Protein AF-A0A1I7XHB4-F1 (afdb_monomer_lite)

Radius of gyration: 15.84 Å; chains: 1; bounding box: 44×30×52 Å

pLDDT: mean 87.21, std 13.56, range [41.25, 97.19]

Sequence (102 aa):
MVSEATNKIGERLSLDLGPNIKTWTRTRGGANEFIMYCGPTEKNIRCTQFVMENGSVATPNSYAQVAENGTLIIDPFLASDVGEYFSPDEMERVSRLANEFF

Foldseek 3Di:
DQDDDDDDAQQKDKDDPFAPAFKKWWAAPNFIWIAGDDPPPDDQPSQQFTAGPVRHGDPPTWRWHQDPRRMIMTHRDHPRNDTGMDGPRPPPPPDDDDPPDD

Structure (mmCIF, N/CA/C/O backbone):
data_AF-A0A1I7XHB4-F1
#
_entry.id   AF-A0A1I7XHB4-F1
#
loop_
_atom_site.group_PDB
_atom_site.id
_atom_site.type_symbol
_atom_site.label_atom_id
_atom_site.label_alt_id
_atom_site.label_comp_id
_atom_site.label_asym_id
_atom_site.label_entity_id
_atom_site.label_seq_id
_atom_site.pdbx_PDB_ins_code
_atom_site.Cartn_x
_atom_site.Cartn_y
_atom_site.Cartn_z
_atom_site.occupancy
_atom_site.B_iso_or_equiv
_atom_site.auth_seq_id
_atom_site.auth_comp_id
_atom_site.auth_asym_id
_atom_site.auth_atom_id
_atom_site.pdbx_PDB_model_num
ATOM 1 N N . MET A 1 1 ? 12.722 -7.134 12.536 1.00 41.25 1 MET A N 1
ATOM 2 C CA . MET A 1 1 ? 12.436 -8.328 11.715 1.00 41.25 1 MET A CA 1
ATOM 3 C C . MET A 1 1 ? 11.559 -7.859 10.581 1.00 41.25 1 MET A C 1
ATOM 5 O O . MET A 1 1 ? 10.492 -7.339 10.871 1.00 41.25 1 MET A O 1
ATOM 9 N N . VAL A 1 2 ? 12.023 -7.969 9.340 1.00 50.91 2 VAL A N 1
ATOM 10 C CA . VAL A 1 2 ? 11.131 -7.867 8.181 1.00 50.91 2 VAL A CA 1
ATOM 11 C C . VAL A 1 2 ? 10.468 -9.235 8.067 1.00 50.91 2 VAL A C 1
ATOM 13 O O . VAL A 1 2 ? 11.170 -10.244 8.022 1.00 50.91 2 VAL A O 1
ATOM 16 N N . SER A 1 3 ? 9.143 -9.295 8.140 1.00 57.53 3 SER A N 1
ATOM 17 C CA . SER A 1 3 ? 8.402 -10.529 7.887 1.00 57.53 3 SER A CA 1
ATOM 18 C C . SER A 1 3 ? 8.210 -10.681 6.382 1.00 57.53 3 SER A C 1
ATOM 20 O O . SER A 1 3 ? 7.648 -9.792 5.747 1.00 57.53 3 SER A O 1
ATOM 22 N N . GLU A 1 4 ? 8.670 -11.790 5.814 1.00 62.09 4 GLU A N 1
ATOM 23 C CA . GLU A 1 4 ? 8.533 -12.079 4.389 1.00 62.09 4 GLU A CA 1
ATOM 24 C C . GLU A 1 4 ? 7.196 -12.791 4.144 1.00 62.09 4 GLU A C 1
ATOM 26 O O . GLU A 1 4 ? 6.984 -13.914 4.603 1.00 62.09 4 GLU A O 1
ATOM 31 N N . ALA A 1 5 ? 6.271 -12.123 3.454 1.00 68.62 5 ALA A N 1
ATOM 32 C CA . ALA A 1 5 ? 5.008 -12.716 3.027 1.00 68.62 5 ALA A CA 1
ATOM 33 C C . ALA A 1 5 ? 5.106 -13.096 1.545 1.00 68.62 5 ALA A C 1
ATOM 35 O O . ALA A 1 5 ? 5.337 -12.239 0.694 1.00 68.62 5 ALA A O 1
ATOM 36 N N . THR A 1 6 ? 4.907 -14.376 1.225 1.00 78.12 6 THR A N 1
ATOM 37 C CA . THR A 1 6 ? 4.781 -14.835 -0.165 1.00 78.12 6 THR A CA 1
ATOM 38 C C . THR A 1 6 ? 3.303 -14.872 -0.540 1.00 78.12 6 THR A C 1
ATOM 40 O O . THR A 1 6 ? 2.487 -15.446 0.178 1.00 78.12 6 THR A O 1
ATOM 43 N N . ASN A 1 7 ? 2.936 -14.228 -1.649 1.00 85.75 7 ASN A N 1
ATOM 44 C CA . ASN A 1 7 ? 1.569 -14.233 -2.166 1.00 85.75 7 ASN A CA 1
ATOM 45 C C . ASN A 1 7 ? 1.581 -14.582 -3.657 1.00 85.75 7 ASN A C 1
ATOM 47 O O . ASN A 1 7 ? 2.514 -14.229 -4.386 1.00 85.75 7 ASN A O 1
ATOM 51 N N . LYS A 1 8 ? 0.571 -15.323 -4.107 1.00 90.88 8 LYS A N 1
ATOM 52 C CA . LYS A 1 8 ? 0.474 -15.781 -5.487 1.00 90.88 8 LYS A CA 1
ATOM 53 C C . LYS A 1 8 ? -0.166 -14.695 -6.348 1.00 90.88 8 LYS A C 1
ATOM 55 O O . LYS A 1 8 ? -1.171 -14.097 -5.981 1.00 90.88 8 LYS A O 1
ATOM 60 N N . ILE A 1 9 ? 0.392 -14.477 -7.538 1.00 93.81 9 ILE A N 1
ATOM 61 C CA . ILE A 1 9 ? -0.187 -13.545 -8.514 1.00 93.81 9 ILE A CA 1
ATOM 62 C C . ILE A 1 9 ? -1.632 -13.957 -8.828 1.00 93.81 9 ILE A C 1
ATOM 64 O O . ILE A 1 9 ? -1.904 -15.120 -9.136 1.00 93.81 9 ILE A O 1
ATOM 68 N N . GLY A 1 10 ? -2.535 -12.980 -8.785 1.00 94.06 10 GLY A N 1
ATOM 69 C CA . GLY A 1 10 ? -3.968 -13.138 -9.010 1.00 94.06 10 GLY A CA 1
ATOM 70 C C . GLY A 1 10 ? -4.783 -13.392 -7.741 1.00 94.06 10 GLY A C 1
ATOM 71 O O . GLY A 1 10 ? -6.005 -13.313 -7.811 1.00 94.06 10 GLY A O 1
ATOM 72 N N . GLU A 1 11 ? -4.148 -13.677 -6.602 1.00 95.31 11 GLU A N 1
ATOM 73 C CA . GLU A 1 11 ? -4.841 -13.856 -5.323 1.00 95.31 11 GLU A CA 1
ATOM 74 C C . GLU A 1 11 ? -4.945 -12.541 -4.545 1.00 95.31 11 GLU A C 1
ATOM 76 O O . GLU A 1 11 ? -4.305 -11.539 -4.864 1.00 95.31 11 GLU A O 1
ATOM 81 N N . ARG A 1 12 ? -5.785 -12.539 -3.510 1.00 95.81 12 ARG A N 1
ATOM 82 C CA . ARG A 1 12 ? -5.922 -11.404 -2.603 1.00 95.81 12 ARG A CA 1
ATOM 83 C C . ARG A 1 12 ? -4.747 -11.362 -1.627 1.00 95.81 12 ARG A C 1
ATOM 85 O O . ARG A 1 12 ? -4.493 -12.319 -0.894 1.00 95.81 12 ARG A O 1
ATOM 92 N N . LEU A 1 13 ? -4.097 -10.208 -1.539 1.00 95.25 13 LEU A N 1
ATOM 93 C CA . LEU A 1 13 ? -3.154 -9.875 -0.478 1.00 95.25 13 LEU A CA 1
ATOM 94 C C . LEU A 1 13 ? -3.865 -9.101 0.635 1.00 95.25 13 LEU A C 1
ATOM 96 O O . LEU A 1 13 ? -4.704 -8.234 0.384 1.00 95.25 13 LEU A O 1
ATOM 100 N N . SER A 1 14 ? -3.544 -9.420 1.886 1.00 95.81 14 SER A N 1
ATOM 101 C CA . SER A 1 14 ? -3.986 -8.663 3.057 1.00 95.81 14 SER A CA 1
ATOM 102 C C . SER A 1 14 ? -2.820 -8.534 4.031 1.00 95.81 14 SER A C 1
ATOM 104 O O . SER A 1 14 ? -2.304 -9.544 4.503 1.00 95.81 14 SER A O 1
ATOM 106 N N . LEU A 1 15 ? -2.383 -7.299 4.275 1.00 95.12 15 LEU A N 1
ATOM 107 C CA . LEU A 1 15 ? -1.286 -6.971 5.182 1.00 95.12 15 LEU A CA 1
ATOM 108 C C . LEU A 1 15 ? -1.829 -6.219 6.393 1.00 95.12 15 LEU A C 1
ATOM 110 O O . LEU A 1 15 ? -2.591 -5.263 6.248 1.00 95.12 15 LEU A O 1
ATOM 114 N N . ASP A 1 16 ? -1.420 -6.649 7.580 1.00 94.06 16 ASP A N 1
ATOM 115 C CA . ASP A 1 16 ? -1.882 -6.112 8.855 1.00 94.06 16 ASP A CA 1
ATOM 116 C C . ASP A 1 16 ? -0.676 -5.882 9.777 1.00 94.06 16 ASP A C 1
ATOM 118 O O . ASP A 1 16 ? 0.047 -6.825 10.103 1.00 94.06 16 ASP A O 1
ATOM 122 N N . LEU A 1 17 ? -0.445 -4.623 10.161 1.00 90.75 17 LEU A N 1
ATOM 123 C CA . LEU A 1 17 ? 0.596 -4.218 11.119 1.00 90.75 17 LEU A CA 1
ATOM 124 C C . LEU A 1 17 ? 0.003 -3.887 12.499 1.00 90.75 17 LEU A C 1
ATOM 126 O O . LEU A 1 17 ? 0.707 -3.400 13.383 1.00 90.75 17 LEU A O 1
ATOM 130 N N . GLY A 1 18 ? -1.282 -4.181 12.705 1.00 87.50 18 GLY A N 1
ATOM 131 C CA . GLY A 1 18 ? -2.019 -3.881 13.919 1.00 87.50 18 GLY A CA 1
ATOM 132 C C . GLY A 1 18 ? -2.887 -2.623 13.807 1.00 87.50 18 GLY A C 1
ATOM 133 O O . GLY A 1 18 ? -3.051 -2.037 12.736 1.00 87.50 18 GLY A O 1
ATOM 134 N N . PRO A 1 19 ? -3.493 -2.205 14.930 1.00 82.56 19 PRO A N 1
ATOM 135 C CA . PRO A 1 19 ? -4.426 -1.088 14.944 1.00 82.56 19 PRO A CA 1
ATOM 136 C C . PRO A 1 19 ? -3.714 0.256 14.740 1.00 82.56 19 PRO A C 1
ATOM 138 O O . PRO A 1 19 ? -2.531 0.404 15.034 1.00 82.56 19 PRO A O 1
ATOM 141 N N . ASN A 1 20 ? -4.488 1.272 14.349 1.00 86.62 20 ASN A N 1
ATOM 142 C CA . ASN A 1 20 ? -4.063 2.668 14.141 1.00 86.62 20 ASN A CA 1
ATOM 143 C C . ASN A 1 20 ? -3.235 2.942 12.881 1.00 86.62 20 ASN A C 1
ATOM 145 O O . ASN A 1 20 ? -2.795 4.074 12.690 1.00 86.62 20 ASN A O 1
ATOM 149 N N . ILE A 1 21 ? -3.095 1.963 11.993 1.00 94.12 21 ILE A N 1
ATOM 150 C CA . ILE A 1 21 ? -2.520 2.182 10.670 1.00 94.12 21 ILE A CA 1
ATOM 151 C C . ILE A 1 21 ? -3.545 2.897 9.793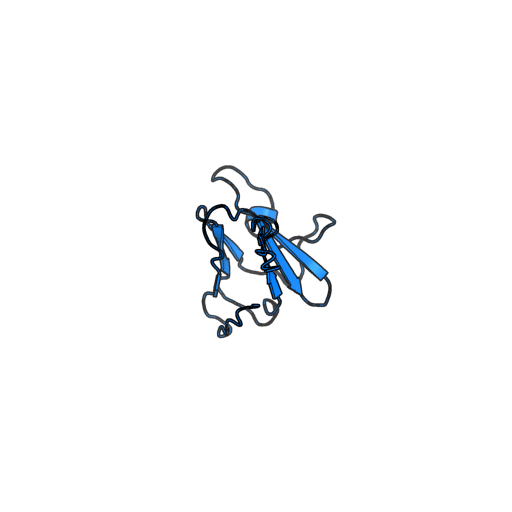 1.00 94.12 21 ILE A C 1
ATOM 153 O O . ILE A 1 21 ? -4.662 2.418 9.608 1.00 94.12 21 ILE A O 1
ATOM 157 N N . LYS A 1 22 ? -3.184 4.059 9.256 1.00 94.56 22 LYS A N 1
ATOM 158 C CA . LYS A 1 22 ? -4.010 4.815 8.305 1.00 94.56 22 LYS A CA 1
ATOM 159 C C . LYS A 1 22 ? -3.332 4.941 6.957 1.00 94.56 22 LYS A C 1
ATOM 161 O O . LYS A 1 22 ? -4.021 5.018 5.950 1.00 94.56 22 LYS A O 1
ATOM 166 N N . THR A 1 23 ? -2.011 4.946 6.933 1.00 95.69 23 THR A N 1
ATOM 167 C CA . THR A 1 23 ? -1.192 5.154 5.749 1.00 95.69 23 THR A CA 1
ATOM 168 C C . THR A 1 23 ? -0.319 3.937 5.535 1.00 95.69 23 THR A C 1
ATOM 170 O O . THR A 1 23 ? 0.333 3.454 6.457 1.00 95.69 23 THR A O 1
ATO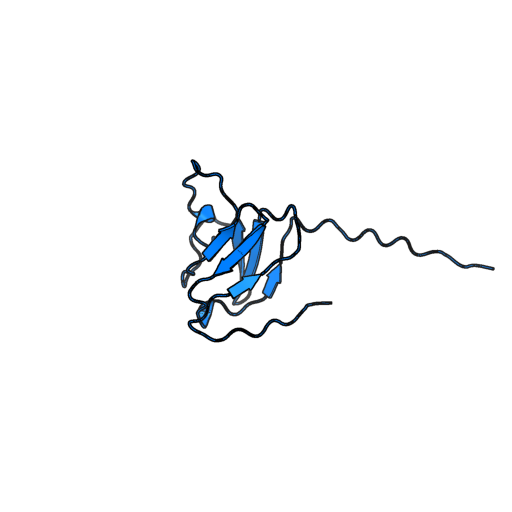M 173 N N . TRP A 1 24 ? -0.279 3.463 4.301 1.00 97.06 24 TRP A N 1
ATOM 174 C CA . TRP A 1 24 ? 0.650 2.446 3.851 1.00 97.06 24 TRP A CA 1
ATOM 175 C C . TRP A 1 24 ? 1.5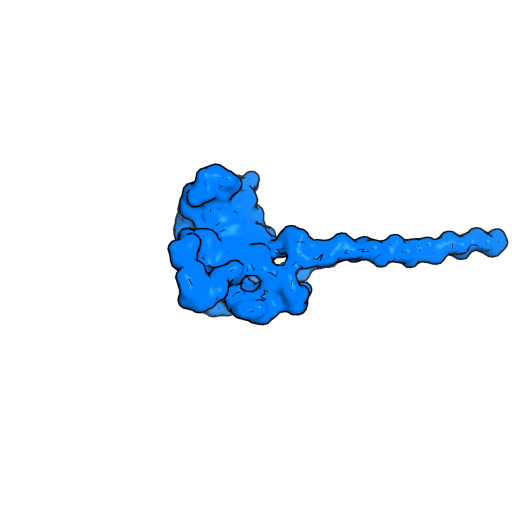90 3.048 2.827 1.00 97.06 24 TRP A C 1
ATOM 177 O O . TRP A 1 24 ? 1.151 3.706 1.884 1.00 97.06 24 TRP A O 1
ATOM 187 N N . THR A 1 25 ? 2.871 2.763 2.998 1.00 95.94 25 THR A N 1
ATOM 188 C CA . THR A 1 25 ? 3.913 3.080 2.034 1.00 95.94 25 THR A CA 1
ATOM 189 C C . THR A 1 25 ? 4.466 1.780 1.477 1.00 95.94 25 THR A C 1
ATOM 191 O O . THR A 1 25 ? 4.620 0.793 2.200 1.00 95.94 25 THR A O 1
ATOM 194 N N . ARG A 1 26 ? 4.775 1.773 0.183 1.00 95.75 26 ARG A N 1
ATOM 195 C CA . ARG A 1 26 ? 5.576 0.716 -0.422 1.00 95.75 26 ARG A CA 1
ATOM 196 C C . ARG A 1 26 ? 6.766 1.274 -1.178 1.00 95.75 26 ARG A C 1
ATOM 198 O O . ARG A 1 26 ? 6.654 2.322 -1.813 1.00 95.75 26 ARG A O 1
ATOM 205 N N . THR A 1 27 ? 7.862 0.529 -1.163 1.00 95.25 27 THR A N 1
ATOM 206 C CA . THR A 1 27 ? 9.026 0.777 -2.010 1.00 95.25 27 THR A CA 1
ATOM 207 C C . THR A 1 27 ? 9.009 -0.207 -3.167 1.00 95.25 27 THR A C 1
ATOM 209 O O . THR A 1 27 ? 9.086 -1.422 -2.967 1.00 95.25 27 THR A O 1
ATOM 212 N N . ARG A 1 28 ? 8.939 0.311 -4.395 1.00 91.25 28 ARG A N 1
ATOM 213 C CA . ARG A 1 28 ? 8.995 -0.486 -5.626 1.00 91.25 28 ARG A CA 1
ATOM 214 C C . ARG A 1 28 ? 9.830 0.240 -6.670 1.00 91.25 28 ARG A C 1
ATOM 216 O O . ARG A 1 28 ? 9.659 1.433 -6.889 1.00 91.25 28 ARG A O 1
ATOM 223 N N . GLY A 1 29 ? 10.757 -0.471 -7.314 1.00 85.31 29 GLY A N 1
ATOM 224 C CA . GLY A 1 29 ? 11.627 0.125 -8.338 1.00 85.31 29 GLY A CA 1
ATOM 225 C C . GLY A 1 29 ? 12.482 1.294 -7.826 1.00 85.31 29 GLY A C 1
ATOM 226 O O . GLY A 1 29 ? 12.871 2.149 -8.613 1.00 85.31 29 GLY A O 1
ATOM 227 N N . GLY A 1 30 ? 12.745 1.350 -6.514 1.00 87.19 30 GLY A N 1
ATOM 228 C CA . GLY A 1 30 ? 13.494 2.431 -5.866 1.00 87.19 30 GLY A CA 1
ATOM 229 C C . GLY A 1 30 ? 12.685 3.694 -5.554 1.00 87.19 30 GLY A C 1
ATOM 230 O O . GLY A 1 30 ? 13.272 4.667 -5.089 1.00 87.19 30 GLY A O 1
ATOM 231 N N . ALA A 1 31 ? 11.370 3.698 -5.789 1.00 90.94 31 ALA A N 1
ATOM 232 C CA . ALA A 1 31 ? 10.490 4.810 -5.448 1.00 90.94 31 ALA A CA 1
ATOM 233 C C . ALA A 1 31 ? 9.516 4.439 -4.327 1.00 90.94 31 ALA A C 1
ATOM 235 O O . ALA A 1 31 ? 9.038 3.303 -4.257 1.00 90.94 31 ALA A O 1
ATOM 236 N N . ASN A 1 32 ? 9.207 5.430 -3.489 1.00 94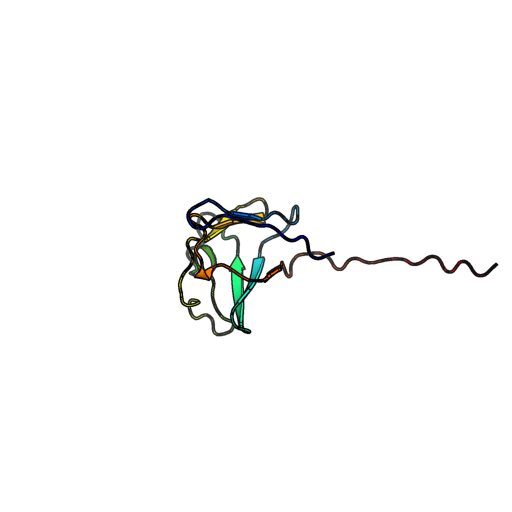.88 32 ASN A N 1
ATOM 237 C CA . ASN A 1 32 ? 8.183 5.323 -2.462 1.00 94.88 32 ASN A CA 1
ATOM 238 C C . ASN A 1 32 ? 6.829 5.745 -3.029 1.00 94.88 32 ASN A C 1
ATOM 240 O O . ASN A 1 32 ? 6.689 6.808 -3.637 1.00 94.88 32 ASN A O 1
ATOM 244 N N . GLU A 1 33 ? 5.828 4.918 -2.772 1.00 96.62 33 GLU A N 1
ATOM 245 C CA . GLU A 1 33 ? 4.443 5.142 -3.154 1.00 96.62 33 GLU A CA 1
ATOM 246 C C . GLU A 1 33 ? 3.561 4.990 -1.913 1.00 96.62 33 GLU A C 1
ATOM 248 O O . GLU A 1 33 ? 3.809 4.105 -1.095 1.00 96.62 33 GLU A O 1
ATOM 253 N N . PHE A 1 34 ? 2.516 5.803 -1.769 1.00 96.38 34 PHE A N 1
ATOM 254 C CA . PHE A 1 34 ? 1.638 5.770 -0.598 1.00 96.38 34 PHE A CA 1
ATOM 255 C C . PHE A 1 34 ? 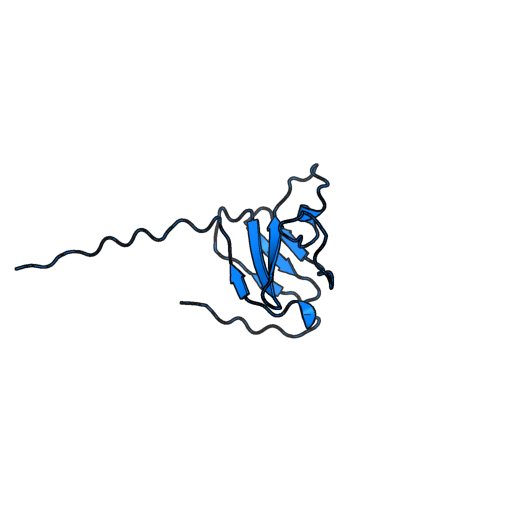0.160 5.666 -0.958 1.00 96.38 34 PHE A C 1
ATOM 257 O O . PHE A 1 34 ? -0.300 6.190 -1.970 1.00 96.38 34 PHE A O 1
ATOM 264 N N . ILE A 1 35 ? -0.585 4.994 -0.089 1.00 97.19 35 ILE A N 1
ATOM 265 C CA . ILE A 1 35 ? -2.043 4.875 -0.094 1.00 97.19 35 ILE A CA 1
ATOM 266 C C . ILE A 1 35 ? -2.525 5.048 1.345 1.00 97.19 35 ILE A C 1
ATOM 268 O O . ILE A 1 35 ? -1.800 4.731 2.288 1.00 97.19 35 ILE A O 1
ATOM 272 N N . MET A 1 36 ? -3.734 5.556 1.548 1.00 95.88 36 MET A N 1
ATOM 273 C CA . MET A 1 36 ? -4.272 5.711 2.896 1.00 95.88 36 MET A CA 1
ATOM 274 C C . MET A 1 36 ? -5.748 5.363 2.990 1.00 95.88 36 MET A C 1
ATOM 276 O O . MET A 1 36 ? -6.484 5.397 2.004 1.00 95.88 36 MET A O 1
ATOM 280 N N . TYR A 1 37 ? -6.176 5.059 4.211 1.00 95.56 37 TYR A N 1
ATOM 281 C CA . TYR A 1 37 ? -7.580 4.955 4.552 1.00 95.56 37 TYR A CA 1
ATOM 282 C C . TYR A 1 37 ? -8.234 6.320 4.392 1.00 95.56 37 TYR A C 1
ATOM 284 O O . TYR A 1 37 ? -7.739 7.339 4.879 1.00 95.56 37 TYR A O 1
ATOM 292 N N . CYS A 1 38 ? -9.385 6.302 3.743 1.00 92.06 38 CYS A N 1
ATOM 293 C CA . CYS A 1 38 ? -10.252 7.447 3.599 1.00 92.06 38 CYS A CA 1
ATOM 294 C C . CYS A 1 38 ? -11.620 7.101 4.164 1.00 92.06 38 CYS A C 1
ATOM 296 O O . CYS A 1 38 ? -12.126 5.996 3.964 1.00 92.06 38 CYS A O 1
ATOM 298 N N . GLY A 1 39 ? -12.232 8.067 4.847 1.00 90.19 39 GLY A N 1
ATOM 299 C CA . GLY A 1 39 ? -13.596 7.909 5.336 1.00 90.19 39 GLY A CA 1
ATOM 300 C C . GLY A 1 39 ? -14.602 7.734 4.186 1.00 90.19 39 GLY A C 1
ATOM 301 O O . GLY A 1 39 ? -14.304 8.072 3.039 1.00 90.19 39 GLY A O 1
ATOM 302 N N . PRO A 1 40 ? -15.838 7.297 4.481 1.00 86.62 40 PRO A N 1
ATOM 303 C CA . PRO A 1 40 ? -16.840 6.925 3.473 1.00 86.62 40 PRO A CA 1
ATOM 304 C C . PRO A 1 40 ? -17.236 8.059 2.511 1.00 86.62 40 PRO A C 1
ATOM 306 O O . PRO A 1 40 ? -17.818 7.810 1.457 1.00 86.62 40 PRO A O 1
ATOM 309 N N . THR A 1 41 ? -16.949 9.312 2.867 1.00 89.88 41 THR A N 1
ATOM 310 C CA . THR A 1 41 ? -17.269 10.498 2.062 1.00 89.88 41 THR A CA 1
ATOM 311 C C . THR A 1 41 ? -16.062 11.104 1.343 1.00 89.88 41 THR A C 1
ATOM 313 O O . THR A 1 41 ? -16.247 11.999 0.517 1.00 89.88 41 THR A O 1
ATOM 316 N N . GLU A 1 42 ? -14.835 10.673 1.646 1.00 89.94 42 GLU A N 1
ATOM 317 C CA . GLU A 1 42 ? -13.618 11.220 1.040 1.00 89.94 42 GLU A CA 1
ATOM 318 C C . GLU A 1 42 ? -13.334 10.529 -0.303 1.00 89.94 42 GLU A C 1
ATOM 320 O O . GLU A 1 42 ? -13.337 9.308 -0.414 1.00 89.94 42 GLU A O 1
ATOM 325 N N . LYS A 1 43 ? -13.112 11.332 -1.350 1.00 86.44 43 LYS A N 1
ATOM 326 C CA . LYS A 1 43 ? -12.932 10.865 -2.739 1.00 86.44 43 LYS A CA 1
ATOM 327 C C . LYS A 1 43 ? -11.540 11.168 -3.291 1.00 86.44 43 LYS A C 1
ATOM 329 O O . LYS A 1 43 ? -11.380 11.388 -4.489 1.00 86.44 43 LYS A O 1
ATOM 334 N N . ASN A 1 44 ? -10.541 11.270 -2.418 1.00 88.94 44 ASN A N 1
ATOM 335 C CA . ASN A 1 44 ? -9.175 11.533 -2.853 1.00 88.94 44 ASN A CA 1
ATOM 336 C C . ASN A 1 44 ? -8.620 10.315 -3.620 1.00 88.94 44 ASN A C 1
ATOM 338 O O . ASN A 1 44 ? -8.972 9.170 -3.350 1.00 88.94 44 ASN A O 1
ATOM 342 N N . ILE A 1 45 ? -7.735 10.544 -4.584 1.00 91.62 45 ILE A N 1
ATOM 343 C CA . ILE A 1 45 ? -7.130 9.464 -5.366 1.00 91.62 45 ILE A CA 1
ATOM 344 C C . ILE A 1 45 ? -6.290 8.513 -4.495 1.00 91.62 45 ILE A C 1
ATOM 346 O O . ILE A 1 45 ? -6.331 7.300 -4.691 1.00 91.62 45 ILE A O 1
ATOM 350 N N . ARG A 1 46 ? -5.659 9.042 -3.436 1.00 92.25 46 ARG A N 1
ATOM 351 C CA . ARG A 1 46 ? -4.897 8.276 -2.430 1.00 92.25 46 ARG A CA 1
ATOM 352 C C . ARG A 1 46 ? -5.732 7.287 -1.604 1.00 92.25 46 ARG A C 1
ATOM 354 O O . ARG A 1 46 ? -5.169 6.546 -0.809 1.00 92.25 46 ARG A O 1
ATOM 361 N N . CYS A 1 47 ? -7.058 7.302 -1.758 1.00 91.81 47 CYS A N 1
ATOM 362 C CA . CYS A 1 47 ? -7.979 6.381 -1.090 1.00 91.81 47 CYS A CA 1
ATOM 363 C C . CYS A 1 47 ? -8.069 5.016 -1.787 1.00 91.81 47 CYS A C 1
ATOM 365 O O . CYS A 1 47 ? -8.469 4.031 -1.177 1.00 91.81 47 CYS A O 1
ATOM 367 N N . THR A 1 48 ? -7.767 4.975 -3.089 1.00 90.69 48 THR A N 1
ATOM 368 C CA . THR A 1 48 ? -7.969 3.786 -3.943 1.00 90.69 48 THR A CA 1
ATOM 369 C C . THR A 1 48 ? -6.765 3.470 -4.821 1.00 90.69 48 THR A C 1
ATOM 371 O O . THR A 1 48 ? -6.751 2.457 -5.517 1.00 90.69 48 THR A O 1
ATOM 374 N N . GLN A 1 49 ? -5.754 4.342 -4.823 1.00 94.94 49 GLN A N 1
ATOM 375 C CA . GLN A 1 49 ? -4.547 4.177 -5.613 1.00 94.94 49 GLN A CA 1
ATOM 376 C C . GLN A 1 49 ? -3.321 4.602 -4.822 1.00 94.94 49 GLN A C 1
ATOM 378 O O . GLN A 1 49 ? -3.359 5.550 -4.037 1.00 94.94 49 GLN A O 1
ATOM 383 N N . PHE A 1 50 ? -2.222 3.906 -5.095 1.00 96.56 50 PHE A N 1
ATOM 384 C CA . PHE A 1 50 ? -0.902 4.365 -4.713 1.00 96.56 50 PHE A CA 1
ATOM 385 C C . PHE A 1 50 ? -0.551 5.634 -5.488 1.00 96.56 50 PHE A C 1
ATOM 387 O O . PHE A 1 50 ? -0.763 5.721 -6.701 1.00 96.56 50 PHE A O 1
ATOM 394 N N . VAL A 1 51 ? 0.006 6.608 -4.784 1.00 96.31 51 VAL A N 1
ATOM 395 C CA . VAL A 1 51 ? 0.489 7.865 -5.349 1.00 96.31 51 VAL A CA 1
ATOM 396 C C . VAL A 1 51 ? 1.947 8.098 -4.969 1.00 96.31 51 VAL A C 1
ATOM 398 O O . VAL A 1 51 ? 2.425 7.625 -3.942 1.00 96.31 51 VAL A O 1
ATOM 401 N N . MET A 1 52 ? 2.658 8.819 -5.823 1.00 94.62 52 MET A N 1
ATOM 402 C CA . MET A 1 52 ? 4.038 9.255 -5.619 1.00 94.62 52 MET A CA 1
ATOM 403 C C . MET A 1 52 ? 4.074 10.521 -4.748 1.00 94.62 52 MET A C 1
ATOM 405 O O . MET A 1 52 ? 3.059 11.199 -4.591 1.00 94.62 52 MET A O 1
ATOM 409 N N . GLU A 1 53 ? 5.251 10.918 -4.247 1.00 89.12 53 GLU A N 1
ATOM 410 C CA . GLU A 1 53 ? 5.422 12.148 -3.435 1.00 89.12 53 GLU A CA 1
ATOM 411 C C . GLU A 1 53 ? 4.900 13.420 -4.111 1.00 89.12 53 GLU A C 1
ATOM 413 O O . GLU A 1 53 ? 4.388 14.319 -3.449 1.00 89.12 53 GLU A O 1
ATOM 418 N N . ASN A 1 54 ? 4.963 13.482 -5.441 1.00 89.81 54 ASN A N 1
ATOM 419 C CA . ASN A 1 54 ? 4.436 14.603 -6.218 1.00 89.81 54 ASN A CA 1
ATOM 420 C C . ASN A 1 54 ? 2.898 14.581 -6.388 1.00 89.81 54 ASN A C 1
ATOM 422 O O . ASN A 1 54 ? 2.355 15.419 -7.106 1.00 89.81 54 ASN A O 1
ATOM 426 N N . GLY A 1 55 ? 2.199 13.614 -5.784 1.00 89.31 55 GLY A N 1
ATOM 427 C CA . GLY A 1 55 ? 0.746 13.439 -5.849 1.00 89.31 55 GLY A CA 1
ATOM 428 C C . GLY A 1 55 ? 0.224 12.761 -7.120 1.00 89.31 55 GLY A C 1
ATOM 429 O O . GLY A 1 55 ? -0.986 12.582 -7.255 1.00 89.31 55 GLY A O 1
ATOM 430 N N . SER A 1 56 ? 1.100 12.380 -8.055 1.00 93.69 56 SER A N 1
ATOM 431 C CA . SER A 1 56 ? 0.704 11.620 -9.247 1.00 93.69 56 SER A CA 1
ATOM 432 C C . SER A 1 56 ? 0.450 10.149 -8.920 1.00 93.69 56 SER A C 1
ATOM 434 O O . SER A 1 56 ? 1.028 9.600 -7.985 1.00 93.69 56 SER A O 1
ATOM 436 N N . VAL A 1 57 ? -0.417 9.503 -9.698 1.00 95.12 57 VAL A N 1
ATOM 437 C CA . VAL A 1 57 ? -0.707 8.069 -9.561 1.00 95.12 57 VAL A CA 1
ATOM 438 C C . VAL A 1 57 ? 0.533 7.248 -9.891 1.00 95.12 57 VAL A C 1
ATOM 440 O O . VAL A 1 57 ? 1.177 7.465 -10.919 1.00 95.12 57 VAL A O 1
ATOM 443 N N . ALA A 1 58 ? 0.839 6.277 -9.037 1.00 95.19 58 ALA A N 1
ATOM 444 C CA . ALA A 1 58 ? 1.897 5.316 -9.283 1.00 95.19 58 ALA A CA 1
ATOM 445 C C . ALA A 1 58 ? 1.538 4.390 -10.454 1.00 95.19 58 ALA A C 1
ATOM 447 O O . ALA A 1 58 ? 0.448 3.822 -10.503 1.00 95.19 58 ALA A O 1
ATOM 448 N N . THR A 1 59 ? 2.479 4.192 -11.378 1.00 93.19 59 THR A N 1
ATOM 449 C CA . THR A 1 59 ? 2.294 3.317 -12.544 1.00 93.19 59 THR A CA 1
ATOM 450 C C . THR A 1 59 ? 3.322 2.180 -12.535 1.00 93.19 59 THR A C 1
ATOM 452 O O . THR A 1 59 ? 4.499 2.439 -12.291 1.00 93.19 59 THR A O 1
ATOM 455 N N . PRO A 1 60 ? 2.921 0.919 -12.796 1.00 93.31 60 PRO A N 1
ATOM 456 C CA . PRO A 1 60 ? 1.554 0.442 -13.038 1.00 93.31 60 PRO A CA 1
ATOM 457 C C . PRO A 1 60 ? 0.643 0.556 -11.808 1.00 93.31 60 PRO A C 1
ATOM 459 O O . PRO A 1 60 ? 1.120 0.444 -10.673 1.00 93.31 60 PRO A O 1
ATOM 462 N N . ASN A 1 61 ? -0.655 0.752 -12.070 1.00 94.06 61 ASN A N 1
ATOM 463 C CA . ASN A 1 61 ? -1.696 0.847 -11.046 1.00 94.06 61 ASN A CA 1
ATOM 464 C C . ASN A 1 61 ? -1.857 -0.478 -10.288 1.00 94.06 61 ASN A C 1
ATOM 466 O O . ASN A 1 61 ? -1.592 -1.553 -10.826 1.00 94.06 61 ASN A O 1
ATOM 470 N N . SER A 1 62 ? -2.395 -0.377 -9.075 1.00 94.56 62 SER A N 1
ATOM 471 C CA . SER A 1 62 ? -2.744 -1.508 -8.212 1.00 94.56 62 SER A CA 1
ATOM 472 C C . SER A 1 62 ? -4.220 -1.457 -7.843 1.00 94.56 62 SER A C 1
ATOM 474 O O . SER A 1 62 ? -4.794 -0.372 -7.733 1.00 94.56 62 SER A O 1
ATOM 476 N N . TYR A 1 63 ? -4.823 -2.617 -7.595 1.00 95.50 63 TYR A N 1
ATOM 477 C CA . TYR A 1 63 ? -6.188 -2.724 -7.079 1.00 95.50 63 TYR A CA 1
ATOM 478 C C . TYR A 1 63 ? -6.152 -2.746 -5.553 1.00 95.50 63 TYR A C 1
ATOM 480 O O . TYR A 1 63 ? -6.296 -3.797 -4.935 1.00 95.50 63 TYR A O 1
ATOM 488 N N . ALA A 1 64 ? -5.861 -1.591 -4.954 1.00 95.56 64 ALA A N 1
ATOM 489 C CA . ALA A 1 64 ? -5.532 -1.487 -3.539 1.00 95.56 64 ALA A CA 1
ATOM 490 C C . ALA A 1 64 ? -6.514 -0.602 -2.761 1.00 95.56 64 ALA A C 1
ATOM 492 O O . ALA A 1 64 ? -7.034 0.385 -3.277 1.00 95.56 64 ALA A O 1
ATOM 493 N N . GLN A 1 65 ? -6.726 -0.938 -1.492 1.00 95.44 65 GLN A N 1
ATOM 494 C CA . GLN A 1 65 ? -7.445 -0.105 -0.530 1.00 95.44 65 GLN A CA 1
ATOM 495 C C . GLN A 1 65 ? -6.917 -0.356 0.881 1.00 95.44 65 GLN A C 1
ATOM 497 O O . GLN A 1 65 ? -6.479 -1.463 1.199 1.00 95.44 65 GLN A O 1
ATOM 502 N N . VAL A 1 66 ? -7.011 0.650 1.742 1.00 96.12 66 VAL A N 1
ATOM 503 C CA . VAL A 1 66 ? -6.778 0.482 3.180 1.00 96.12 66 VAL A CA 1
ATOM 504 C C . VAL A 1 66 ? -8.141 0.406 3.854 1.00 96.12 66 VAL A C 1
ATOM 506 O O . VAL A 1 66 ? -8.982 1.275 3.638 1.00 96.12 66 VAL A O 1
ATOM 509 N N . ALA A 1 67 ? -8.384 -0.649 4.623 1.00 94.50 67 ALA A N 1
ATOM 510 C CA . ALA A 1 67 ? -9.610 -0.810 5.394 1.00 94.50 67 ALA A CA 1
ATOM 511 C C . ALA A 1 67 ? -9.595 0.069 6.659 1.00 94.50 67 ALA A C 1
ATOM 513 O O . ALA A 1 67 ? -8.543 0.514 7.110 1.00 94.50 67 ALA A O 1
ATOM 514 N N . GLU A 1 68 ? -10.765 0.290 7.266 1.00 93.56 68 GLU A N 1
ATOM 515 C CA . GLU A 1 68 ? -10.913 1.126 8.472 1.00 93.56 68 GLU A CA 1
ATOM 516 C C . GLU A 1 68 ? -10.079 0.630 9.664 1.00 93.56 68 GLU A C 1
ATOM 518 O O . GLU A 1 68 ? -9.607 1.422 10.476 1.00 93.56 68 GLU A O 1
ATOM 523 N N . ASN A 1 69 ? -9.856 -0.682 9.754 1.00 92.38 69 ASN A N 1
ATOM 524 C CA . ASN A 1 69 ? -9.014 -1.295 10.779 1.00 92.38 69 ASN A CA 1
ATOM 525 C C . ASN A 1 69 ? -7.502 -1.151 10.506 1.00 92.38 69 ASN A C 1
ATOM 527 O O . ASN A 1 69 ? -6.707 -1.608 11.321 1.00 92.38 69 ASN A O 1
ATOM 531 N N . GLY A 1 70 ? -7.115 -0.550 9.377 1.00 93.94 70 GLY A N 1
ATOM 532 C CA . GLY A 1 70 ? -5.729 -0.335 8.970 1.00 93.94 70 GLY A CA 1
ATOM 533 C C . GLY A 1 70 ? -5.121 -1.428 8.093 1.00 93.94 70 GLY A C 1
ATOM 534 O O . GLY A 1 70 ? -3.983 -1.282 7.650 1.00 93.94 70 GLY A O 1
ATOM 535 N N . THR A 1 71 ? -5.859 -2.497 7.779 1.00 96.06 71 THR A N 1
ATOM 536 C CA . THR A 1 71 ? -5.380 -3.555 6.877 1.00 96.06 71 THR A CA 1
ATOM 537 C C . THR A 1 71 ? -5.260 -3.033 5.441 1.00 96.06 71 THR A C 1
ATOM 539 O O . THR A 1 71 ? -6.236 -2.530 4.880 1.00 96.06 71 THR A O 1
ATOM 542 N N . LEU A 1 72 ? -4.098 -3.210 4.807 1.00 96.94 72 LEU A N 1
ATOM 543 C CA . LEU A 1 72 ? -3.946 -3.004 3.364 1.00 96.94 72 LEU A CA 1
ATOM 544 C C . LEU A 1 72 ? -4.445 -4.238 2.618 1.00 96.94 72 LEU A C 1
ATOM 546 O O . LEU A 1 72 ? -3.987 -5.352 2.865 1.00 96.94 72 LEU A O 1
ATOM 550 N N . ILE A 1 73 ? -5.351 -4.029 1.672 1.00 96.19 73 ILE A N 1
ATOM 551 C CA . ILE A 1 73 ? -5.904 -5.066 0.806 1.00 96.19 73 ILE A CA 1
ATOM 552 C C . ILE A 1 73 ? -5.482 -4.761 -0.627 1.00 96.19 73 ILE A C 1
ATOM 554 O O . ILE A 1 73 ? -5.704 -3.647 -1.098 1.00 96.19 73 ILE A O 1
ATOM 558 N N . ILE A 1 74 ? -4.917 -5.751 -1.322 1.00 97.00 74 ILE A N 1
ATOM 559 C CA . ILE A 1 74 ? -4.673 -5.697 -2.770 1.00 97.00 74 ILE A CA 1
ATOM 560 C C . ILE A 1 74 ? -5.373 -6.890 -3.411 1.00 97.00 74 ILE A C 1
ATOM 562 O O . ILE A 1 74 ? -5.102 -8.031 -3.039 1.00 97.00 74 ILE A O 1
ATOM 566 N N . ASP A 1 75 ? -6.300 -6.633 -4.330 1.00 96.00 75 ASP A N 1
ATOM 567 C CA . ASP A 1 75 ? -7.149 -7.670 -4.917 1.00 96.00 75 ASP A CA 1
ATOM 568 C C . ASP A 1 75 ? -7.566 -7.316 -6.359 1.00 96.00 75 ASP A C 1
ATOM 570 O O . ASP A 1 75 ? -8.420 -6.444 -6.549 1.00 96.00 75 ASP A O 1
ATOM 574 N N . PRO A 1 76 ? -6.981 -7.961 -7.386 1.00 96.62 76 PRO A N 1
ATOM 575 C CA . PRO A 1 76 ? -5.954 -9.006 -7.308 1.00 96.62 76 PRO A CA 1
ATOM 576 C C . PRO A 1 76 ? -4.545 -8.454 -7.036 1.00 96.62 76 PRO A C 1
ATOM 578 O O . PRO A 1 76 ? -4.206 -7.352 -7.468 1.00 96.62 76 PRO A O 1
ATOM 581 N N . PHE A 1 77 ? -3.691 -9.262 -6.402 1.00 95.50 77 PHE A N 1
ATOM 582 C CA . PHE A 1 77 ? -2.251 -9.019 -6.298 1.00 95.50 77 PHE A CA 1
ATOM 583 C C . PHE A 1 77 ? -1.556 -9.290 -7.639 1.00 95.50 77 PHE A C 1
ATOM 585 O O . PHE A 1 77 ? -1.644 -10.390 -8.193 1.00 95.50 77 PHE A O 1
ATOM 592 N N . LEU A 1 78 ? -0.858 -8.296 -8.183 1.00 95.62 78 LEU A N 1
ATOM 593 C CA . LEU A 1 78 ? -0.184 -8.379 -9.478 1.00 95.62 78 LEU A CA 1
ATOM 594 C C . LEU A 1 78 ? 1.331 -8.536 -9.319 1.00 95.62 78 LEU A C 1
ATOM 596 O O . LEU A 1 78 ? 1.912 -8.181 -8.300 1.00 95.62 78 LEU A O 1
ATOM 600 N N . ALA A 1 79 ? 2.015 -8.986 -10.376 1.00 94.25 79 ALA A N 1
ATOM 601 C CA . ALA A 1 79 ? 3.483 -9.034 -10.392 1.00 94.25 79 ALA A CA 1
ATOM 602 C C . ALA A 1 79 ? 4.117 -7.653 -10.150 1.00 94.25 79 ALA A C 1
ATOM 604 O O . ALA A 1 79 ? 5.176 -7.545 -9.540 1.00 94.25 79 ALA A O 1
ATOM 605 N N . SER A 1 80 ? 3.448 -6.589 -10.606 1.00 94.00 80 SER A N 1
ATOM 606 C CA . SER A 1 80 ? 3.869 -5.216 -10.357 1.00 94.00 80 SER A CA 1
ATOM 607 C C . SER A 1 80 ? 3.693 -4.792 -8.903 1.00 94.00 80 SER A C 1
ATOM 609 O O . SER A 1 80 ? 4.218 -3.755 -8.543 1.00 94.00 80 SER A O 1
ATOM 611 N N . ASP A 1 81 ? 2.971 -5.525 -8.061 1.00 94.69 81 ASP A N 1
ATOM 612 C CA . ASP A 1 81 ? 2.786 -5.161 -6.653 1.00 94.69 81 ASP A CA 1
ATOM 613 C C . ASP A 1 81 ? 3.912 -5.674 -5.752 1.00 94.69 81 ASP A C 1
ATOM 615 O O . ASP A 1 81 ? 3.954 -5.344 -4.574 1.00 94.69 81 ASP A O 1
ATOM 619 N N . VAL A 1 82 ? 4.864 -6.439 -6.289 1.00 93.38 82 VAL A N 1
ATOM 620 C CA . VAL A 1 82 ? 6.033 -6.882 -5.526 1.00 93.38 82 VAL A CA 1
ATOM 621 C C . VAL A 1 82 ? 6.865 -5.674 -5.085 1.00 93.38 82 VAL A C 1
ATOM 623 O O . VAL A 1 82 ? 7.282 -4.849 -5.902 1.00 93.38 82 VAL A O 1
ATOM 626 N N . GLY A 1 83 ? 7.122 -5.596 -3.782 1.00 92.44 83 GLY A N 1
ATOM 627 C CA . GLY A 1 83 ? 7.878 -4.524 -3.150 1.00 92.44 83 GLY A CA 1
ATOM 628 C C . GLY A 1 83 ? 7.929 -4.691 -1.636 1.00 92.44 83 GLY A C 1
ATOM 629 O O . GLY A 1 83 ? 7.401 -5.656 -1.081 1.00 92.44 83 GLY A O 1
ATOM 630 N N . GLU A 1 84 ? 8.568 -3.737 -0.974 1.00 94.44 84 GLU A N 1
ATOM 631 C CA . GLU A 1 84 ? 8.608 -3.669 0.486 1.00 94.44 84 GLU A CA 1
ATOM 632 C C . GLU A 1 84 ? 7.461 -2.796 0.977 1.00 94.44 84 GLU A C 1
ATOM 634 O O . GLU A 1 84 ? 7.253 -1.715 0.437 1.00 94.44 84 GLU A O 1
ATOM 639 N N . TYR A 1 85 ? 6.728 -3.247 1.991 1.00 94.56 85 TYR A N 1
ATOM 640 C CA . TYR A 1 85 ? 5.572 -2.541 2.540 1.00 94.56 85 TYR A CA 1
ATOM 641 C C . TYR A 1 85 ? 5.824 -2.170 3.998 1.00 94.56 85 TYR A C 1
ATOM 643 O O . TYR A 1 85 ? 6.316 -2.988 4.772 1.00 94.56 85 TYR A O 1
ATOM 651 N N . PHE A 1 86 ? 5.461 -0.948 4.370 1.00 93.38 86 PHE A N 1
ATOM 652 C CA . PHE A 1 86 ? 5.606 -0.419 5.723 1.00 93.38 86 PHE A CA 1
ATOM 653 C C . PHE A 1 86 ? 4.558 0.662 5.985 1.00 93.38 86 PHE A C 1
ATOM 655 O O . PHE A 1 86 ? 3.882 1.127 5.064 1.00 93.38 86 PHE A O 1
ATOM 662 N N . SER A 1 87 ? 4.420 1.087 7.238 1.00 94.12 87 SER A N 1
ATOM 663 C CA . SER A 1 87 ? 3.562 2.217 7.579 1.00 94.12 87 SER A CA 1
ATOM 664 C C . SER A 1 87 ? 4.332 3.269 8.374 1.00 94.12 87 SER A C 1
ATOM 666 O O . SER A 1 87 ? 4.997 2.924 9.350 1.00 94.12 87 SER A O 1
ATOM 668 N N . PRO A 1 88 ? 4.224 4.563 8.014 1.00 91.56 88 PRO A N 1
ATOM 669 C CA . PRO A 1 88 ? 4.754 5.641 8.845 1.00 91.56 88 PRO A CA 1
ATOM 670 C C . PRO A 1 88 ? 3.981 5.810 10.165 1.00 91.56 88 PRO A C 1
ATOM 672 O O . PRO A 1 88 ? 4.444 6.537 11.039 1.00 91.56 88 PRO A O 1
ATOM 675 N N . ASP A 1 89 ? 2.818 5.164 10.310 1.00 90.94 89 ASP A N 1
ATOM 676 C CA . ASP A 1 89 ? 1.992 5.223 11.519 1.00 90.94 89 ASP A CA 1
ATOM 677 C C . ASP A 1 89 ? 2.413 4.186 12.574 1.00 90.94 89 ASP A C 1
ATOM 679 O O . ASP A 1 89 ? 1.906 4.210 13.700 1.00 90.94 89 ASP A O 1
ATOM 683 N N . GLU A 1 90 ? 3.333 3.269 12.245 1.00 84.12 90 GLU A N 1
ATOM 684 C CA . GLU A 1 90 ? 3.942 2.406 13.254 1.00 84.12 90 GLU A CA 1
ATOM 685 C C . GLU A 1 90 ? 4.644 3.285 14.299 1.00 84.12 90 GLU A C 1
ATOM 687 O O . GLU A 1 90 ? 5.567 4.038 13.987 1.00 84.12 90 GLU A O 1
ATOM 692 N N . MET A 1 91 ? 4.210 3.204 15.562 1.00 67.94 91 MET A N 1
ATOM 693 C CA . MET A 1 91 ? 4.894 3.904 16.649 1.00 67.94 91 MET A CA 1
ATOM 694 C C . MET A 1 91 ? 6.365 3.481 16.688 1.00 67.94 91 MET A C 1
ATOM 696 O O . MET A 1 91 ? 6.664 2.282 16.661 1.00 67.94 91 MET A O 1
ATOM 700 N N . GLU A 1 92 ? 7.277 4.452 16.831 1.00 61.22 92 GLU A N 1
ATOM 701 C CA . GLU A 1 92 ? 8.678 4.158 17.133 1.00 61.22 92 GLU A CA 1
ATOM 702 C C . GLU A 1 92 ? 8.736 3.165 18.297 1.00 61.22 92 GLU A C 1
ATOM 704 O O . GLU A 1 92 ? 8.201 3.401 19.387 1.00 61.22 92 GLU A O 1
ATOM 709 N N . ARG A 1 93 ? 9.386 2.023 18.066 1.00 58.72 93 ARG A N 1
ATOM 710 C CA . ARG A 1 93 ? 9.637 1.048 19.123 1.00 58.72 93 ARG A CA 1
ATOM 711 C C . ARG A 1 93 ? 10.622 1.673 20.107 1.00 58.72 93 ARG A C 1
ATOM 713 O O . ARG A 1 93 ? 11.830 1.587 19.918 1.00 58.72 93 ARG A O 1
ATOM 720 N N . VAL A 1 94 ? 10.115 2.284 21.176 1.00 61.53 94 VAL A N 1
ATOM 721 C CA . VAL A 1 94 ? 10.951 2.760 22.285 1.00 61.53 94 VAL A CA 1
ATOM 722 C C . VAL A 1 94 ? 11.460 1.544 23.060 1.00 61.53 94 VAL A C 1
ATOM 724 O O . VAL A 1 94 ? 10.794 1.029 23.957 1.00 61.53 94 VAL A O 1
ATOM 727 N N . SER A 1 95 ? 12.652 1.058 22.718 1.00 59.03 95 SER A N 1
ATOM 728 C CA . SER A 1 95 ? 13.349 0.043 23.508 1.00 59.03 95 SER A CA 1
ATOM 729 C C . SER A 1 95 ? 14.069 0.704 24.683 1.00 59.03 95 SER A C 1
ATOM 731 O O . SER A 1 95 ? 15.031 1.446 24.488 1.00 59.03 95 SER A O 1
ATOM 733 N N . ARG A 1 96 ? 13.637 0.420 25.917 1.00 61.28 96 ARG A N 1
ATOM 734 C CA . ARG A 1 96 ? 14.439 0.708 27.114 1.00 61.28 96 ARG A CA 1
ATOM 735 C C . ARG A 1 96 ? 15.396 -0.457 27.336 1.00 61.28 96 ARG A C 1
ATOM 737 O O . ARG A 1 96 ? 14.955 -1.544 27.695 1.00 61.28 96 ARG A O 1
ATOM 744 N N . LEU A 1 97 ? 16.687 -0.239 27.110 1.00 65.31 97 LEU A N 1
ATOM 745 C CA . LEU A 1 97 ? 17.717 -1.185 27.532 1.00 65.31 97 LEU A CA 1
ATOM 746 C C . LEU A 1 97 ? 17.973 -0.971 29.029 1.00 65.31 97 LEU A C 1
ATOM 748 O O . LEU A 1 97 ? 18.199 0.160 29.462 1.00 65.31 97 LEU A O 1
ATOM 752 N N . ALA A 1 98 ? 17.902 -2.038 29.823 1.00 66.62 98 ALA 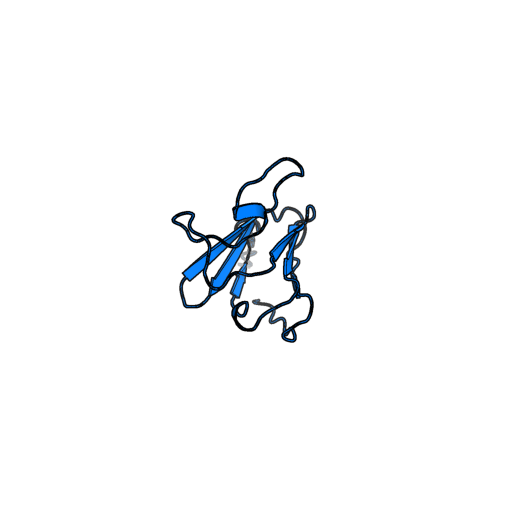A N 1
ATOM 753 C CA . ALA A 1 98 ? 18.394 -2.003 31.192 1.00 66.62 98 ALA A CA 1
ATOM 754 C C . ALA A 1 98 ? 19.928 -2.001 31.140 1.00 66.62 98 ALA A C 1
ATOM 756 O O . ALA A 1 98 ? 20.531 -2.930 30.608 1.00 66.62 98 ALA A O 1
ATOM 757 N N . ASN A 1 99 ? 20.558 -0.950 31.667 1.00 55.31 99 ASN A N 1
ATOM 758 C CA . ASN A 1 99 ? 21.984 -0.988 31.970 1.00 55.31 99 ASN A CA 1
ATOM 759 C C . ASN A 1 99 ? 22.159 -1.844 33.227 1.00 55.31 99 ASN A C 1
ATOM 761 O O . ASN A 1 99 ? 22.010 -1.348 34.341 1.00 55.31 99 ASN A O 1
ATOM 765 N N . GLU A 1 100 ? 22.463 -3.126 33.055 1.00 56.41 100 GLU A N 1
ATOM 766 C CA . GLU A 1 100 ? 23.012 -3.939 34.138 1.00 56.41 100 GLU A CA 1
ATOM 767 C C . GLU A 1 100 ? 24.515 -3.650 34.246 1.00 56.41 100 GLU A C 1
ATOM 769 O O . GLU A 1 100 ? 25.349 -4.363 33.695 1.00 56.41 100 GLU A O 1
ATOM 774 N N . PHE A 1 101 ? 24.865 -2.561 34.933 1.00 48.41 101 PHE A N 1
ATOM 775 C CA . PHE A 1 101 ? 26.183 -2.442 35.551 1.00 48.41 101 PHE A CA 1
ATOM 776 C C . PHE A 1 101 ? 26.016 -2.833 37.023 1.00 48.41 101 PHE A C 1
ATOM 778 O O . PHE A 1 101 ? 25.444 -2.067 37.800 1.00 48.41 101 PHE A O 1
ATOM 785 N N . PHE A 1 102 ? 26.438 -4.057 37.351 1.00 53.12 102 PHE A N 1
ATOM 786 C CA . PHE A 1 102 ? 26.683 -4.505 38.725 1.00 53.12 102 PHE A CA 1
ATOM 787 C C . PHE A 1 102 ? 27.975 -3.885 39.264 1.00 53.12 102 PHE A C 1
ATOM 789 O O . PHE A 1 102 ? 28.929 -3.736 38.464 1.00 53.12 102 PHE A O 1
#

Secondary structure (DSSP, 8-state):
--------TTSPEEE---TT--EEEEEETTEEEEEE---TT---GGGTS-EETTSPBPSS---EEE-TTS-EEESS--GGG-SEEE-TTSPP----------

Organism: Heterorhabditis bacteriophora (NCBI:txid37862)